Protein AF-A0A959Y9D6-F1 (afdb_monomer)

Mean predicted aligned error: 8.36 Å

Nearest PDB structures (foldseek):
  2kcv-assembly1_A  TM=8.429E-01  e=7.246E-02  Salinibacter ruber DSM 13855
  2kat-assembly1_A  TM=8.311E-01  e=1.346E-01  Bordetella parapertussis
  8uos-assembly2_B  TM=8.104E-01  e=3.133E-01  synthetic construct
  8glv-assembly1_Lf  TM=9.221E-01  e=9.663E-01  Chlamydomonas reinhardtii
  4wne-assembly1_A  TM=9.743E-01  e=1.795E+00  Homo sapiens

pLDDT: mean 75.0, std 15.57, range [44.31, 89.88]

Foldseek 3Di:
DPDCVVVCVVDLPCLVVLQVQLVVCVVVVNLVRSLVSLVVSLVSCVVVVNPPSNVSSVVSNVVSVVVVPDD

Structure (mmCIF, N/CA/C/O backbone):
data_AF-A0A959Y9D6-F1
#
_entry.id   AF-A0A959Y9D6-F1
#
loop_
_atom_site.group_PDB
_atom_site.id
_atom_site.type_symbol
_atom_site.label_atom_id
_atom_site.label_alt_id
_atom_site.label_comp_id
_atom_site.label_asym_id
_atom_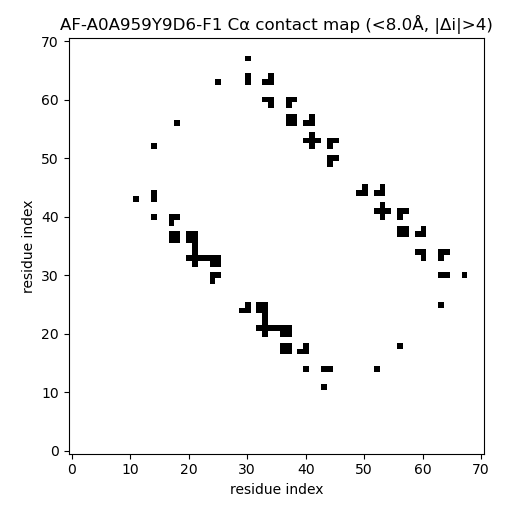site.label_entity_id
_atom_site.label_seq_id
_atom_site.pdbx_PDB_ins_code
_atom_site.Cartn_x
_atom_site.Cartn_y
_atom_site.Cartn_z
_atom_site.occupancy
_atom_site.B_iso_or_equiv
_atom_site.auth_seq_id
_atom_site.auth_comp_id
_atom_site.auth_asym_id
_atom_site.auth_atom_id
_atom_site.pdbx_PDB_model_num
ATOM 1 N N . MET A 1 1 ? -20.031 -12.645 -7.030 1.00 44.31 1 MET A N 1
ATOM 2 C CA . MET A 1 1 ? -18.989 -11.722 -6.540 1.00 44.31 1 MET A CA 1
ATOM 3 C C . MET A 1 1 ? -17.823 -11.824 -7.503 1.00 44.31 1 MET A C 1
ATOM 5 O O . MET A 1 1 ? -17.252 -12.900 -7.607 1.00 44.31 1 MET A O 1
ATOM 9 N N . MET A 1 2 ? -17.565 -10.776 -8.282 1.00 44.59 2 MET A N 1
ATOM 10 C CA . MET A 1 2 ? -16.424 -10.726 -9.202 1.00 44.59 2 MET A CA 1
ATOM 11 C C . MET A 1 2 ? -15.158 -10.557 -8.352 1.00 44.59 2 MET A C 1
ATOM 13 O O . MET A 1 2 ? -15.077 -9.590 -7.595 1.00 44.59 2 MET A O 1
ATOM 17 N N . HIS A 1 3 ? -14.247 -11.533 -8.390 1.00 47.78 3 HIS A N 1
ATOM 18 C CA . HIS A 1 3 ? -12.985 -11.481 -7.653 1.00 47.78 3 HIS A CA 1
ATOM 19 C C . HIS A 1 3 ? -12.064 -10.514 -8.390 1.00 47.78 3 HIS A C 1
ATOM 21 O O . HIS A 1 3 ? -11.655 -10.761 -9.518 1.00 47.78 3 HIS A O 1
ATOM 27 N N . LEU A 1 4 ? -11.784 -9.369 -7.772 1.00 53.06 4 LEU A N 1
ATOM 28 C CA . LEU A 1 4 ? -10.915 -8.345 -8.352 1.00 53.06 4 LEU A CA 1
ATOM 29 C C . LEU A 1 4 ? -9.466 -8.845 -8.532 1.00 53.06 4 LEU A C 1
ATOM 31 O O . LEU A 1 4 ? -8.721 -8.295 -9.336 1.00 53.06 4 LEU A O 1
ATOM 35 N N . GLU A 1 5 ? -9.113 -9.929 -7.838 1.00 51.97 5 GLU A N 1
ATOM 36 C CA . GLU A 1 5 ? -7.889 -10.720 -8.007 1.00 51.97 5 GLU A CA 1
ATOM 37 C C . GLU A 1 5 ? -7.714 -11.207 -9.458 1.00 51.97 5 GLU A C 1
ATOM 39 O O . GLU A 1 5 ? -6.612 -11.139 -10.007 1.00 51.97 5 GLU A O 1
ATOM 44 N N . ASP A 1 6 ? -8.807 -11.580 -10.133 1.00 51.41 6 ASP A N 1
ATOM 45 C CA . ASP A 1 6 ? -8.768 -12.014 -11.535 1.00 51.41 6 ASP A CA 1
ATOM 46 C C . ASP A 1 6 ? -8.430 -10.844 -12.476 1.00 51.41 6 ASP A C 1
ATOM 48 O O . ASP A 1 6 ? -7.708 -11.014 -13.457 1.00 51.41 6 ASP A O 1
ATOM 52 N N . LEU A 1 7 ? -8.876 -9.624 -12.147 1.00 52.66 7 LEU A N 1
ATOM 53 C CA . LEU A 1 7 ? -8.622 -8.425 -12.957 1.00 52.66 7 LEU A CA 1
ATOM 54 C C . LEU A 1 7 ? -7.152 -7.974 -12.893 1.00 52.66 7 LEU A C 1
ATOM 56 O O . LEU A 1 7 ? -6.636 -7.389 -13.842 1.00 52.66 7 LEU A O 1
ATOM 60 N N . LEU A 1 8 ? -6.476 -8.249 -11.775 1.00 52.91 8 LEU A N 1
ATOM 61 C CA . LEU A 1 8 ? -5.055 -7.942 -11.576 1.00 52.91 8 LEU A CA 1
ATOM 62 C C . LEU A 1 8 ? -4.149 -8.978 -12.255 1.00 52.91 8 LEU A C 1
ATOM 64 O O . LEU A 1 8 ? -3.011 -8.667 -12.603 1.00 52.91 8 LEU A O 1
ATOM 68 N N . THR A 1 9 ? -4.666 -10.187 -12.482 1.00 52.06 9 THR A N 1
ATOM 69 C CA . THR A 1 9 ? -3.938 -11.275 -13.145 1.00 52.06 9 THR A CA 1
ATOM 70 C C . THR A 1 9 ? -3.875 -11.077 -14.665 1.00 52.06 9 THR A C 1
ATOM 72 O O . THR A 1 9 ? -2.854 -11.389 -15.275 1.00 52.06 9 THR A O 1
ATOM 75 N N . ASP A 1 10 ? -4.923 -10.504 -15.270 1.00 51.28 10 ASP A N 1
ATOM 76 C CA . ASP A 1 10 ? -5.011 -10.298 -16.727 1.00 51.28 10 ASP A CA 1
ATOM 77 C C . ASP A 1 10 ? -4.263 -9.044 -17.231 1.00 51.28 10 ASP A C 1
ATOM 79 O O . ASP A 1 10 ? -3.893 -8.979 -18.403 1.00 51.28 10 ASP A O 1
ATOM 83 N N . HIS A 1 11 ? -3.981 -8.063 -16.360 1.00 47.38 11 HIS A N 1
ATOM 84 C CA . HIS A 1 11 ? -3.312 -6.805 -16.730 1.00 47.38 11 HIS A CA 1
ATOM 85 C C . HIS A 1 11 ? -2.164 -6.430 -15.767 1.00 47.38 11 HIS A C 1
ATOM 87 O O . HIS A 1 11 ? -2.321 -5.565 -14.898 1.00 47.38 11 HIS A O 1
ATOM 93 N N . PRO A 1 12 ? -0.958 -7.008 -15.944 1.00 53.00 12 PRO A N 1
ATOM 94 C CA . PRO A 1 12 ? 0.225 -6.769 -15.103 1.00 53.00 12 PRO A CA 1
ATOM 95 C C . PRO A 1 12 ? 0.881 -5.384 -15.298 1.00 53.00 12 PRO A C 1
ATOM 97 O O . PRO A 1 12 ? 2.028 -5.168 -14.899 1.00 53.00 12 PRO A O 1
ATOM 100 N N . GLU A 1 13 ? 0.186 -4.427 -15.912 1.00 55.47 13 GLU A N 1
ATOM 101 C CA . GLU A 1 13 ? 0.731 -3.127 -16.321 1.00 55.47 13 GLU A CA 1
ATOM 102 C C . GLU A 1 13 ? 0.344 -1.946 -15.421 1.00 55.47 13 GLU A C 1
ATOM 104 O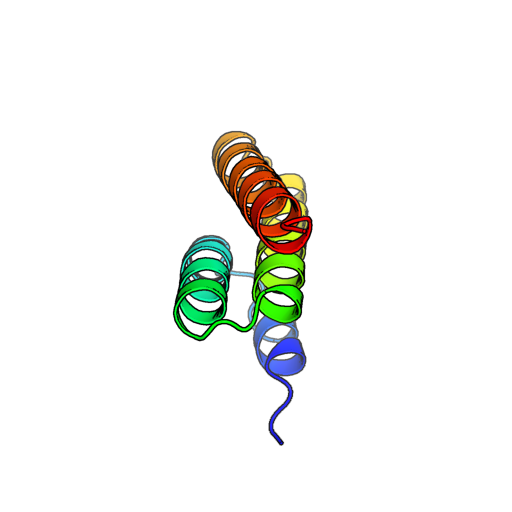 O . GLU A 1 13 ? 0.799 -0.828 -15.651 1.00 55.47 13 GLU A O 1
ATOM 109 N N . HIS A 1 14 ? -0.392 -2.169 -14.328 1.00 54.75 14 HIS A N 1
ATOM 110 C CA . HIS A 1 14 ? -0.855 -1.063 -13.486 1.00 54.75 14 HIS A CA 1
ATOM 111 C C . HIS A 1 14 ? -0.453 -1.163 -12.002 1.00 54.75 14 HIS A C 1
ATOM 113 O O . HIS A 1 14 ? -1.291 -1.286 -11.108 1.00 54.75 14 HIS A O 1
ATOM 119 N N . VAL A 1 15 ? 0.842 -0.983 -11.721 1.00 54.38 15 VAL A N 1
ATOM 120 C CA . VAL A 1 15 ? 1.344 -0.648 -10.368 1.00 54.38 15 VAL A CA 1
ATOM 121 C C . VAL A 1 15 ? 0.635 0.578 -9.754 1.00 54.38 15 VAL A C 1
ATOM 123 O O . VAL A 1 15 ? 0.283 0.510 -8.575 1.00 54.38 15 VAL A O 1
ATOM 126 N N . PRO A 1 16 ? 0.315 1.663 -10.501 1.00 59.97 16 PRO A N 1
ATOM 127 C CA . PRO A 1 16 ? -0.416 2.804 -9.936 1.00 59.97 16 PRO A CA 1
ATOM 12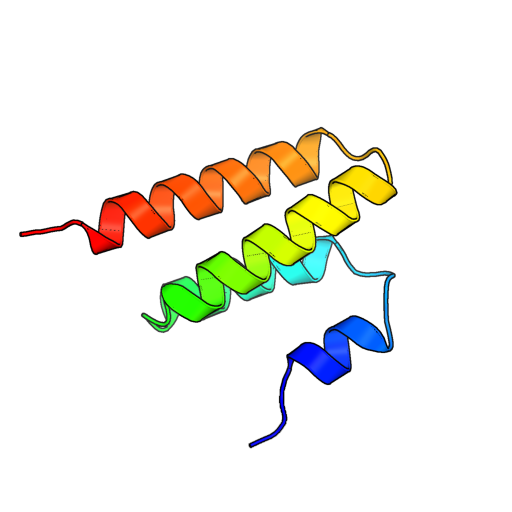8 C C . PRO A 1 16 ? -1.820 2.437 -9.442 1.00 59.97 16 PRO A C 1
ATOM 130 O O . PRO A 1 16 ? -2.317 3.024 -8.480 1.00 59.97 16 PRO A O 1
ATOM 133 N N . SER A 1 17 ? -2.449 1.441 -10.070 1.00 69.62 17 SER A N 1
ATOM 134 C CA . SER A 1 17 ? -3.796 1.013 -9.702 1.00 69.62 17 SER A CA 1
ATOM 135 C C . SER A 1 17 ? -3.826 0.314 -8.352 1.00 69.62 17 SER A C 1
ATOM 137 O O . SER A 1 17 ? -4.814 0.457 -7.649 1.00 69.62 17 SER A O 1
ATOM 139 N N . HIS A 1 18 ? -2.753 -0.361 -7.932 1.00 75.81 18 HIS A N 1
ATOM 140 C CA . HIS A 1 18 ? -2.731 -1.070 -6.648 1.00 75.81 18 HIS A CA 1
ATOM 141 C C . HIS A 1 18 ? -2.676 -0.108 -5.455 1.00 75.81 18 HIS A C 1
ATOM 143 O O . HIS A 1 18 ? -3.353 -0.333 -4.455 1.00 75.81 18 HIS A O 1
ATOM 149 N N . HIS A 1 19 ? -1.942 1.004 -5.580 1.00 78.25 19 HIS A N 1
ATOM 150 C CA . HIS A 1 19 ? -1.910 2.048 -4.552 1.00 78.25 19 HIS A CA 1
ATOM 151 C C . HIS A 1 19 ? -3.277 2.721 -4.393 1.00 78.25 19 HIS A C 1
ATOM 153 O O . HIS A 1 19 ? -3.802 2.831 -3.286 1.00 78.25 19 HIS A O 1
ATOM 159 N N . GLN A 1 20 ? -3.895 3.126 -5.508 1.00 82.38 20 GLN A N 1
ATOM 160 C CA . GLN A 1 20 ? -5.231 3.720 -5.466 1.00 82.38 20 GLN A CA 1
ATOM 161 C C . GLN A 1 20 ? -6.281 2.727 -4.963 1.00 82.38 20 GLN A C 1
ATOM 163 O O . GLN A 1 20 ? -7.161 3.109 -4.198 1.00 82.38 20 GLN A O 1
ATOM 168 N N . LEU A 1 21 ? -6.168 1.454 -5.342 1.00 81.44 21 LEU A N 1
ATOM 169 C CA . LEU A 1 21 ? -7.072 0.403 -4.895 1.00 81.44 21 LEU A CA 1
ATOM 170 C C . LEU A 1 21 ? -6.975 0.173 -3.384 1.00 81.44 21 LEU A C 1
ATOM 172 O O . LEU A 1 21 ? -8.004 0.106 -2.716 1.00 81.44 21 LEU A O 1
ATOM 176 N 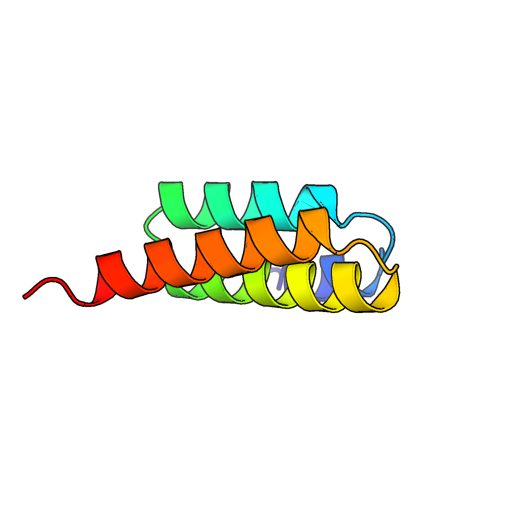N . ALA A 1 22 ? -5.758 0.119 -2.841 1.00 85.62 22 ALA A N 1
ATOM 177 C CA . ALA A 1 22 ? -5.538 0.003 -1.406 1.00 85.62 22 ALA A CA 1
ATOM 178 C C . ALA A 1 22 ? -6.150 1.188 -0.641 1.00 85.62 22 ALA A C 1
ATOM 180 O O . ALA A 1 22 ? -6.867 0.983 0.335 1.00 85.62 22 ALA A O 1
ATOM 181 N N . LEU A 1 23 ? -5.973 2.419 -1.135 1.00 85.31 23 LEU A N 1
ATOM 182 C CA . LEU A 1 23 ? -6.608 3.608 -0.556 1.00 85.31 23 LEU A CA 1
ATOM 183 C C . LEU A 1 23 ? -8.140 3.564 -0.637 1.00 85.31 23 LEU A C 1
ATOM 185 O O . LEU A 1 23 ? -8.817 3.941 0.318 1.00 85.31 23 LEU A O 1
ATOM 189 N N . MET A 1 24 ? -8.705 3.091 -1.752 1.00 85.88 24 MET A N 1
ATOM 190 C CA . MET A 1 24 ? -10.155 2.932 -1.876 1.00 85.88 24 MET A CA 1
ATOM 191 C C . MET A 1 24 ? -10.686 1.911 -0.871 1.00 85.88 24 MET A C 1
ATOM 193 O O . MET A 1 24 ? -11.662 2.200 -0.182 1.00 85.88 24 MET A O 1
ATOM 197 N N . TYR A 1 25 ? -10.036 0.754 -0.734 1.00 86.00 25 TYR A N 1
ATOM 198 C CA . TYR A 1 25 ? -10.428 -0.241 0.261 1.00 86.00 25 TYR A CA 1
ATOM 199 C C . TYR A 1 25 ? -10.306 0.290 1.691 1.00 86.00 25 TYR A C 1
ATOM 201 O O . TYR A 1 25 ? -11.249 0.125 2.465 1.00 86.00 25 TYR A O 1
ATOM 209 N N . ALA A 1 26 ? -9.233 1.017 2.006 1.00 84.31 26 ALA A N 1
ATOM 210 C CA . ALA A 1 26 ? -9.059 1.665 3.301 1.00 84.31 26 ALA A CA 1
ATOM 211 C C . ALA A 1 26 ? -10.191 2.663 3.594 1.00 84.31 26 ALA A C 1
ATOM 213 O O . ALA A 1 26 ? -10.822 2.600 4.645 1.00 84.31 26 ALA A O 1
ATOM 214 N N . SER A 1 27 ? -10.541 3.518 2.625 1.00 85.19 27 SER A N 1
ATOM 215 C CA . SER A 1 27 ? -11.646 4.481 2.776 1.00 85.1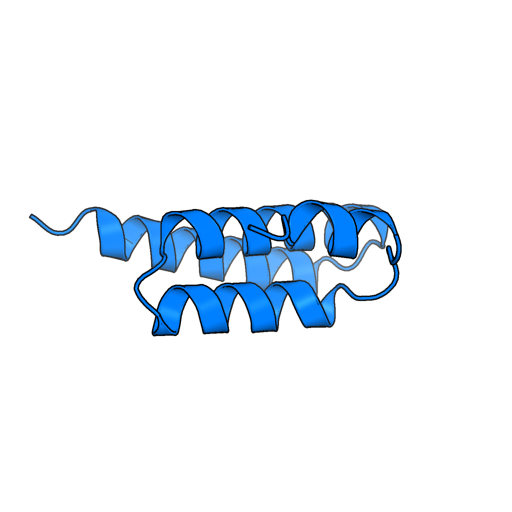9 27 SER A CA 1
ATOM 216 C C . SER A 1 27 ? -13.024 3.828 2.940 1.00 85.19 27 SER A C 1
ATOM 218 O O . SER A 1 27 ? -13.939 4.437 3.491 1.00 85.19 27 SER A O 1
ATOM 220 N N . LEU A 1 28 ? -13.178 2.585 2.476 1.00 86.06 28 LEU A N 1
ATOM 221 C CA . LEU A 1 28 ? -14.387 1.779 2.644 1.00 86.06 28 LEU A CA 1
ATOM 222 C C . LEU A 1 28 ? -14.389 0.983 3.963 1.00 86.06 28 LEU A C 1
ATOM 224 O O . LEU A 1 28 ? -15.328 0.223 4.195 1.00 86.06 28 LEU A O 1
ATOM 228 N N . GLY A 1 29 ? -13.354 1.119 4.802 1.00 85.94 29 GLY A N 1
ATOM 229 C CA . GLY A 1 29 ? -13.167 0.342 6.033 1.00 85.94 29 GLY A CA 1
ATOM 230 C C . GLY A 1 29 ? -12.790 -1.123 5.790 1.00 85.94 29 GLY A C 1
ATOM 231 O O . GLY A 1 29 ? -12.840 -1.943 6.700 1.00 85.94 29 GLY A O 1
ATOM 232 N N . ARG A 1 30 ? -12.428 -1.474 4.553 1.00 86.94 30 ARG A N 1
ATOM 233 C CA . ARG A 1 30 ? -12.033 -2.825 4.137 1.00 86.94 30 ARG A CA 1
ATOM 234 C C . ARG A 1 30 ? -10.524 -2.981 4.286 1.00 86.94 30 ARG A C 1
ATOM 236 O O . ARG A 1 30 ? -9.799 -3.106 3.301 1.00 86.94 30 ARG A O 1
ATOM 243 N N . ILE A 1 31 ? -10.057 -2.896 5.530 1.00 86.94 31 ILE A N 1
ATOM 244 C CA . ILE A 1 31 ? -8.631 -2.942 5.878 1.00 86.94 31 ILE A CA 1
ATOM 245 C C . ILE A 1 31 ? -7.936 -4.220 5.371 1.00 86.94 31 ILE A C 1
ATOM 247 O O . ILE A 1 31 ? -6.873 -4.092 4.757 1.00 86.94 31 ILE A O 1
ATOM 251 N N . PRO A 1 32 ? -8.521 -5.431 5.495 1.00 85.06 32 PRO A N 1
ATOM 252 C CA . PRO A 1 32 ? -7.884 -6.651 4.997 1.00 85.06 32 PRO A CA 1
ATOM 253 C C . PRO A 1 32 ? -7.621 -6.596 3.486 1.00 85.06 32 PRO A C 1
ATOM 255 O O . PRO A 1 32 ? -6.517 -6.882 3.025 1.00 85.06 32 PRO A O 1
ATOM 258 N N . GLU A 1 33 ? -8.607 -6.160 2.701 1.00 84.50 33 GLU A N 1
ATOM 259 C CA . GLU A 1 33 ? -8.478 -6.037 1.247 1.00 84.50 33 GLU A CA 1
ATOM 260 C C . GLU A 1 33 ? -7.538 -4.899 0.830 1.00 84.50 33 GLU A C 1
ATOM 262 O O . GLU A 1 33 ? -6.843 -5.013 -0.182 1.00 84.50 33 GLU A O 1
ATOM 267 N N . ALA A 1 34 ? -7.474 -3.819 1.614 1.00 86.94 34 ALA A N 1
ATOM 268 C CA . ALA A 1 34 ? -6.529 -2.728 1.400 1.00 86.94 34 ALA A CA 1
ATOM 269 C C . ALA A 1 34 ? -5.079 -3.200 1.554 1.00 86.94 34 ALA A C 1
ATOM 271 O O . ALA A 1 34 ? -4.228 -2.902 0.711 1.00 86.94 34 ALA A O 1
ATOM 272 N N . VAL A 1 35 ? -4.817 -3.987 2.599 1.00 88.31 35 VAL A N 1
ATOM 273 C CA . VAL A 1 35 ? -3.507 -4.578 2.873 1.00 88.31 35 VAL A CA 1
ATOM 274 C C . VAL A 1 35 ? -3.095 -5.539 1.757 1.00 88.31 35 VAL A C 1
ATOM 276 O O . VAL A 1 35 ? -1.968 -5.453 1.266 1.00 88.31 35 VAL A O 1
ATOM 279 N N . GLU A 1 36 ? -3.990 -6.420 1.310 1.00 86.62 36 GLU A N 1
ATOM 280 C CA . GLU A 1 36 ? -3.680 -7.365 0.230 1.00 86.62 36 GLU A CA 1
ATOM 281 C C . GLU A 1 36 ? -3.424 -6.657 -1.110 1.00 86.62 36 GLU A C 1
ATOM 283 O O . GLU A 1 36 ? -2.437 -6.956 -1.789 1.00 86.62 36 GLU A O 1
ATOM 288 N N . ALA A 1 37 ? -4.219 -5.636 -1.451 1.00 86.06 37 ALA A N 1
ATOM 289 C CA . ALA A 1 37 ? -3.987 -4.809 -2.637 1.00 86.06 37 ALA A CA 1
ATOM 290 C C . ALA A 1 37 ? -2.620 -4.103 -2.595 1.00 86.06 37 ALA A C 1
ATOM 292 O O . ALA A 1 37 ? -1.886 -4.088 -3.590 1.00 86.06 37 ALA A O 1
ATOM 293 N N . ALA A 1 38 ? -2.246 -3.550 -1.438 1.00 88.00 38 ALA A N 1
ATOM 294 C CA . ALA A 1 38 ? -0.973 -2.861 -1.276 1.00 88.00 38 ALA A CA 1
ATOM 295 C C . ALA A 1 38 ? 0.227 -3.824 -1.334 1.00 88.00 38 ALA A C 1
ATOM 297 O O . ALA A 1 38 ? 1.225 -3.527 -1.998 1.00 88.00 38 ALA A O 1
ATOM 298 N N . LYS A 1 39 ? 0.124 -5.013 -0.724 1.00 88.00 39 LYS A N 1
ATOM 299 C CA . LYS A 1 39 ? 1.148 -6.071 -0.815 1.00 88.00 39 LYS A CA 1
ATOM 300 C C . LYS A 1 39 ? 1.351 -6.554 -2.250 1.00 88.00 39 LYS A C 1
ATOM 302 O O . LYS A 1 39 ? 2.498 -6.682 -2.686 1.00 88.00 39 LYS A O 1
ATOM 307 N N . ALA A 1 40 ? 0.266 -6.785 -2.991 1.00 85.69 40 ALA A N 1
ATOM 308 C CA . ALA A 1 40 ? 0.331 -7.184 -4.395 1.00 85.69 40 ALA A CA 1
ATOM 309 C C . ALA A 1 40 ? 1.059 -6.124 -5.241 1.00 85.69 40 ALA A C 1
ATOM 311 O O . ALA A 1 40 ? 1.982 -6.448 -5.994 1.00 85.69 40 ALA A O 1
ATOM 312 N N . GLY A 1 41 ? 0.746 -4.842 -5.029 1.00 85.94 41 GLY A N 1
ATOM 313 C CA . GLY A 1 41 ? 1.432 -3.749 -5.716 1.00 85.94 41 GLY A CA 1
ATOM 314 C C . GLY A 1 41 ? 2.914 -3.661 -5.343 1.00 85.94 41 GLY A C 1
ATOM 315 O O . GLY A 1 41 ? 3.756 -3.409 -6.203 1.00 85.94 41 GLY A O 1
ATOM 316 N N . ALA A 1 42 ? 3.263 -3.906 -4.074 1.00 86.56 42 ALA A N 1
ATOM 317 C CA . ALA A 1 42 ? 4.648 -3.874 -3.606 1.00 86.56 42 ALA A CA 1
ATOM 318 C C . ALA A 1 42 ? 5.488 -4.994 -4.242 1.00 86.56 42 ALA A C 1
ATOM 320 O O . ALA A 1 42 ? 6.665 -4.788 -4.558 1.00 86.56 42 ALA A O 1
ATOM 321 N N . LEU A 1 43 ? 4.884 -6.167 -4.463 1.00 85.06 4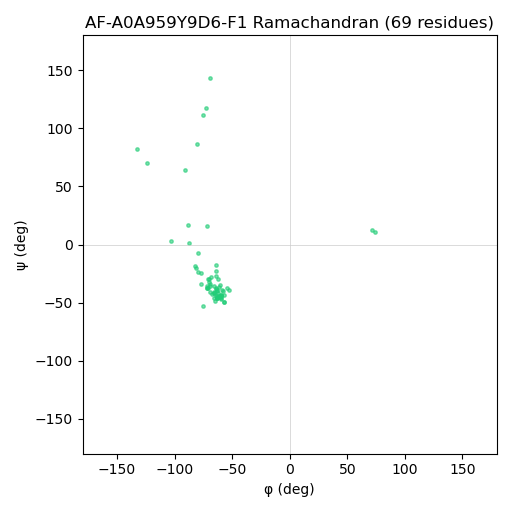3 LEU A N 1
ATOM 322 C CA . LEU A 1 43 ? 5.508 -7.276 -5.181 1.00 85.06 43 LEU A CA 1
ATOM 323 C C . LEU A 1 43 ? 5.718 -6.934 -6.661 1.00 85.06 43 LEU A C 1
ATOM 325 O O . LEU A 1 43 ? 6.794 -7.177 -7.203 1.00 85.06 43 LEU A O 1
ATOM 329 N N . GLN A 1 44 ? 4.736 -6.314 -7.309 1.00 82.31 44 GLN A N 1
ATOM 330 C CA . GLN A 1 44 ? 4.862 -5.894 -8.704 1.00 82.31 44 GLN A CA 1
ATOM 331 C C . GLN A 1 44 ? 5.920 -4.794 -8.876 1.00 82.31 44 GLN A C 1
ATOM 333 O O . GLN A 1 44 ? 6.755 -4.870 -9.776 1.00 82.31 44 GLN A O 1
ATOM 338 N N . ALA A 1 45 ? 5.960 -3.821 -7.964 1.00 85.00 45 ALA A N 1
ATOM 339 C CA . ALA A 1 45 ? 6.994 -2.793 -7.920 1.00 85.00 45 ALA A CA 1
ATOM 340 C C . ALA A 1 45 ? 8.397 -3.400 -7.715 1.00 85.00 45 ALA A C 1
ATOM 342 O O . ALA A 1 45 ? 9.366 -2.940 -8.318 1.00 85.00 45 ALA A O 1
ATOM 343 N N . LEU A 1 46 ? 8.516 -4.486 -6.937 1.00 83.31 46 LEU A N 1
ATOM 344 C CA . LEU A 1 46 ? 9.763 -5.248 -6.818 1.00 83.31 46 LEU A CA 1
ATOM 345 C C . LEU A 1 46 ? 10.183 -5.870 -8.159 1.00 83.31 46 LEU A C 1
ATOM 347 O O . LEU A 1 46 ? 11.348 -5.754 -8.532 1.00 83.31 46 LEU A O 1
ATOM 351 N N . VAL A 1 47 ? 9.247 -6.493 -8.885 1.00 82.94 47 VAL A N 1
ATOM 352 C CA . VAL A 1 47 ? 9.502 -7.102 -10.205 1.00 82.94 47 VAL A CA 1
ATOM 353 C C . VAL A 1 47 ? 9.916 -6.050 -11.237 1.00 82.94 47 VAL A C 1
ATOM 355 O O . VAL A 1 47 ? 10.821 -6.288 -12.032 1.00 82.94 47 VAL A O 1
ATOM 358 N N . GLN A 1 48 ? 9.302 -4.868 -11.199 1.00 80.88 48 GLN A N 1
ATOM 359 C CA . GLN A 1 48 ? 9.615 -3.753 -12.099 1.00 80.88 48 GLN A CA 1
ATOM 360 C C . GLN A 1 48 ? 10.866 -2.958 -11.680 1.00 80.88 48 GLN A C 1
ATOM 362 O O . GLN A 1 48 ? 11.320 -2.085 -12.417 1.00 80.88 48 GLN A O 1
ATOM 367 N N . GLY A 1 49 ? 11.442 -3.247 -10.507 1.00 84.50 49 GLY A N 1
ATOM 368 C CA . GLY A 1 49 ? 12.584 -2.513 -9.957 1.00 84.50 49 GLY A CA 1
ATOM 369 C C . GLY A 1 49 ? 12.238 -1.120 -9.414 1.00 84.50 49 GLY A C 1
ATOM 370 O O . GLY A 1 49 ? 13.147 -0.356 -9.072 1.00 84.50 49 GLY A O 1
ATOM 371 N N . ASP A 1 50 ? 10.951 -0.789 -9.289 1.00 83.69 50 ASP A N 1
ATOM 372 C CA . ASP A 1 50 ? 10.478 0.470 -8.722 1.00 83.69 50 ASP A CA 1
ATOM 373 C C . ASP A 1 50 ? 10.509 0.417 -7.189 1.00 83.69 50 ASP A C 1
ATOM 375 O O . ASP A 1 50 ? 9.543 0.098 -6.490 1.00 83.69 50 ASP A O 1
ATOM 379 N N . ARG A 1 51 ? 11.678 0.749 -6.640 1.00 85.56 51 ARG A N 1
ATOM 380 C CA . ARG A 1 51 ? 11.881 0.788 -5.188 1.00 85.56 51 ARG A CA 1
ATOM 381 C C . ARG A 1 51 ? 11.033 1.851 -4.492 1.00 85.56 51 ARG A C 1
ATOM 383 O O . ARG A 1 51 ? 10.759 1.679 -3.306 1.00 85.56 51 ARG A O 1
ATOM 390 N N . LYS A 1 52 ? 10.657 2.930 -5.186 1.00 84.50 52 LYS A N 1
ATOM 391 C CA . LYS A 1 52 ? 9.894 4.030 -4.590 1.00 84.50 52 LYS A CA 1
ATOM 392 C C . LYS A 1 52 ? 8.444 3.604 -4.400 1.00 84.50 52 LYS A C 1
ATOM 394 O O . LYS A 1 52 ? 7.970 3.625 -3.270 1.00 84.50 52 LYS A O 1
ATOM 399 N N . ALA A 1 53 ? 7.803 3.113 -5.461 1.00 82.75 53 ALA A N 1
ATOM 400 C CA . ALA A 1 53 ? 6.439 2.595 -5.382 1.00 82.75 53 ALA A CA 1
ATOM 401 C C . ALA A 1 53 ? 6.329 1.458 -4.356 1.00 82.75 53 ALA A C 1
ATOM 403 O O . ALA A 1 53 ? 5.397 1.414 -3.556 1.00 82.75 53 ALA A O 1
ATOM 404 N N . ARG A 1 54 ? 7.334 0.573 -4.305 1.00 86.69 54 ARG A N 1
ATOM 405 C CA . ARG A 1 54 ? 7.398 -0.484 -3.289 1.00 86.69 54 ARG A CA 1
ATOM 406 C C . ARG A 1 54 ? 7.430 0.072 -1.863 1.00 86.69 54 ARG A C 1
ATOM 408 O O . ARG A 1 54 ? 6.761 -0.481 -0.998 1.00 86.69 54 ARG A O 1
ATOM 415 N N . ALA A 1 55 ? 8.233 1.102 -1.599 1.00 88.25 55 ALA A N 1
ATOM 416 C CA . ALA A 1 55 ? 8.339 1.687 -0.264 1.00 88.25 55 ALA A CA 1
ATOM 417 C C . ALA A 1 55 ? 7.023 2.350 0.166 1.00 88.25 55 ALA A C 1
ATOM 419 O O . ALA A 1 55 ? 6.543 2.060 1.256 1.00 88.25 55 ALA A O 1
ATOM 420 N N . GLU A 1 56 ? 6.410 3.140 -0.720 1.00 87.56 56 GLU A N 1
ATOM 421 C CA . GLU A 1 56 ? 5.122 3.805 -0.467 1.00 87.56 56 GLU A CA 1
ATOM 422 C C . GLU A 1 56 ? 4.004 2.794 -0.161 1.00 87.56 56 GLU A C 1
ATOM 424 O O . GLU A 1 56 ? 3.184 3.007 0.728 1.00 87.56 56 GLU A O 1
ATOM 429 N N . LEU A 1 57 ? 3.985 1.656 -0.860 1.00 88.44 57 LEU A N 1
ATOM 430 C CA . LEU A 1 57 ? 2.999 0.599 -0.628 1.00 88.44 57 LEU A CA 1
ATOM 431 C C . LEU A 1 57 ? 3.222 -0.150 0.689 1.00 88.44 57 LEU A C 1
ATOM 433 O O . LEU A 1 57 ? 2.257 -0.495 1.362 1.00 88.44 57 LEU A O 1
ATOM 437 N N . LEU A 1 58 ? 4.475 -0.396 1.074 1.00 88.94 58 LEU A N 1
ATOM 438 C CA . LEU A 1 58 ? 4.784 -1.035 2.356 1.00 88.94 58 LEU A CA 1
ATOM 439 C C . LEU A 1 58 ? 4.479 -0.118 3.544 1.00 88.94 58 LEU A C 1
ATOM 441 O O . LEU A 1 58 ? 4.021 -0.601 4.574 1.00 88.94 58 LEU A O 1
ATOM 445 N N . GLU A 1 59 ? 4.705 1.186 3.394 1.00 89.88 59 GLU A N 1
ATOM 446 C CA . GLU A 1 59 ? 4.329 2.186 4.395 1.00 89.88 59 GLU A CA 1
ATOM 447 C C . GLU A 1 59 ? 2.806 2.268 4.549 1.00 89.88 59 GLU A C 1
ATOM 449 O O . GLU A 1 59 ? 2.304 2.285 5.670 1.00 89.88 59 GLU A O 1
ATOM 454 N N . LEU A 1 60 ? 2.067 2.205 3.434 1.00 86.94 60 LEU A N 1
ATOM 455 C CA . LEU A 1 60 ? 0.608 2.119 3.461 1.00 86.94 60 LEU A CA 1
ATOM 456 C C . LEU A 1 60 ? 0.128 0.861 4.197 1.00 86.94 60 LEU A C 1
ATOM 458 O O . LEU A 1 60 ? -0.762 0.960 5.032 1.00 86.94 60 LEU A O 1
ATOM 462 N N . VAL A 1 61 ? 0.724 -0.309 3.929 1.00 88.38 61 VAL A N 1
ATOM 463 C CA . VAL A 1 61 ? 0.395 -1.543 4.665 1.00 88.38 61 VAL A CA 1
ATOM 464 C C . VAL A 1 61 ? 0.620 -1.353 6.158 1.00 88.38 61 VAL A C 1
ATOM 466 O O . VAL A 1 61 ? -0.286 -1.655 6.922 1.00 88.38 61 VAL A O 1
ATOM 469 N N . ALA A 1 62 ? 1.787 -0.839 6.559 1.00 88.00 62 ALA A N 1
ATOM 470 C CA . ALA A 1 62 ? 2.122 -0.638 7.965 1.00 88.00 62 ALA A CA 1
ATOM 471 C C . ALA A 1 62 ? 1.087 0.252 8.669 1.00 88.00 62 ALA A C 1
ATOM 473 O O . ALA A 1 62 ? 0.534 -0.167 9.681 1.00 88.00 62 ALA A O 1
ATOM 474 N N . GLY A 1 63 ? 0.747 1.402 8.074 1.00 87.50 63 GLY A N 1
ATOM 475 C CA . GLY A 1 63 ? -0.267 2.306 8.624 1.00 87.50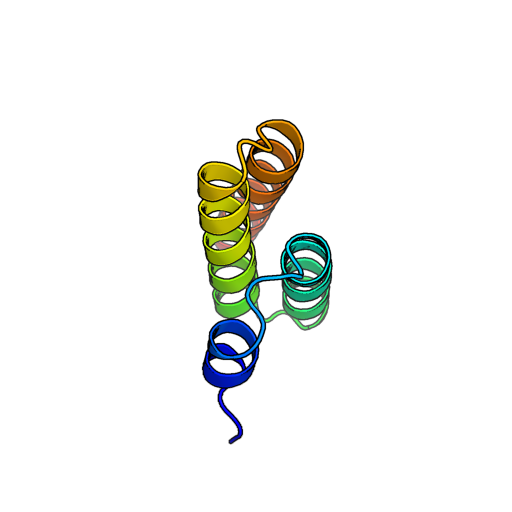 63 GLY A CA 1
ATOM 476 C C . GLY A 1 63 ? -1.657 1.674 8.730 1.00 87.50 63 GLY A C 1
ATOM 477 O O . GLY A 1 63 ? -2.357 1.909 9.705 1.00 87.50 63 GLY A O 1
ATOM 478 N N . LEU A 1 64 ? -2.040 0.827 7.771 1.00 84.06 64 LEU A N 1
ATOM 479 C CA . LEU A 1 64 ? -3.327 0.126 7.798 1.00 84.06 64 LEU A CA 1
ATOM 480 C C . LEU A 1 64 ? -3.387 -0.978 8.862 1.00 84.06 64 LEU A C 1
ATOM 482 O O . LEU A 1 64 ? -4.433 -1.162 9.474 1.00 84.06 64 LEU A O 1
ATOM 486 N N . THR A 1 65 ? -2.293 -1.709 9.097 1.00 80.19 65 THR A N 1
ATOM 487 C CA . THR A 1 65 ? -2.223 -2.695 10.194 1.00 80.19 65 THR A CA 1
ATOM 488 C C . THR A 1 65 ? -2.150 -2.043 11.570 1.00 80.19 65 THR A C 1
ATOM 490 O O . THR A 1 65 ? -2.754 -2.562 12.500 1.00 80.19 65 THR A O 1
ATOM 493 N N . ASP A 1 66 ? -1.468 -0.902 11.701 1.00 75.12 66 ASP A N 1
ATOM 494 C CA . ASP A 1 66 ? -1.394 -0.175 12.973 1.00 75.12 66 ASP A CA 1
ATOM 495 C C . ASP A 1 66 ? -2.756 0.440 13.364 1.00 75.12 66 ASP A C 1
ATOM 497 O O . ASP A 1 66 ? -3.041 0.601 14.550 1.00 75.12 66 ASP A O 1
ATOM 501 N N . GLU A 1 67 ? -3.618 0.764 12.389 1.00 61.12 67 GLU A N 1
ATOM 502 C CA . GLU A 1 67 ? -4.995 1.224 12.638 1.00 61.12 67 GLU A CA 1
ATOM 503 C C . GLU A 1 67 ? -5.970 0.090 13.018 1.00 61.12 67 GLU A C 1
ATOM 505 O O . GLU A 1 67 ? -6.963 0.359 13.695 1.00 61.12 67 GLU A O 1
ATOM 510 N N . ASP A 1 68 ? -5.693 -1.163 12.635 1.00 55.66 68 ASP A N 1
ATOM 511 C CA . ASP A 1 68 ? -6.521 -2.342 12.969 1.00 55.66 68 ASP A CA 1
ATOM 512 C C . ASP A 1 68 ? -6.225 -2.895 14.382 1.00 55.66 68 ASP A C 1
ATOM 514 O O . ASP A 1 68 ? -7.058 -3.583 14.966 1.00 55.66 68 ASP A O 1
ATOM 518 N N . ASP A 1 69 ? -5.072 -2.540 14.968 1.00 49.53 69 ASP A N 1
ATOM 519 C CA . ASP A 1 69 ? -4.641 -2.920 16.329 1.00 49.53 69 ASP A CA 1
ATOM 520 C C . ASP A 1 69 ? -5.118 -1.932 17.433 1.00 49.53 69 ASP A C 1
ATOM 522 O O . ASP A 1 69 ? -4.610 -1.921 18.561 1.00 49.53 69 AS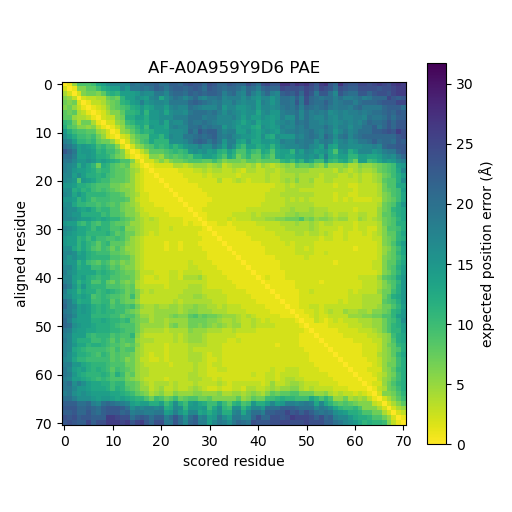P A O 1
ATOM 526 N N . GLY A 1 70 ? -6.111 -1.083 17.137 1.00 44.69 70 GLY A N 1
ATOM 527 C CA . GLY A 1 70 ? -6.792 -0.243 18.134 1.00 44.69 70 GLY A CA 1
ATOM 528 C C . GLY A 1 70 ? -7.659 -1.065 19.116 1.00 44.69 70 GLY A C 1
ATOM 529 O O . GLY A 1 70 ? -8.272 -2.040 18.695 1.00 44.69 70 GLY A O 1
ATOM 530 N N . PRO A 1 71 ? -7.722 -0.685 20.412 1.00 49.06 71 PRO A N 1
ATOM 531 C CA . PRO A 1 71 ? -8.121 -1.540 21.546 1.00 49.06 71 PRO A CA 1
ATOM 532 C C . PRO A 1 71 ? -9.574 -2.039 21.567 1.00 49.06 71 PRO A C 1
ATOM 534 O O . PRO A 1 71 ? -10.472 -1.312 21.082 1.00 49.06 71 PRO A O 1
#

Secondary structure (DSSP, 8-state):
---HHHHHHH-TT-HHHHHHHHHHHHHTT-HHHHHHHHHHHHHHHHHHT-HHHHHHHHHHHHHHHHHHT--

Solvent-accessible surface area (backbone atoms only — not comparable to full-atom values): 3906 Å² total; per-residue (Å²): 131,88,62,66,69,60,62,54,68,77,49,87,83,49,58,71,53,20,55,54,46,14,52,51,26,44,77,70,69,37,48,71,61,12,38,52,33,13,51,54,24,24,53,50,18,56,75,72,64,37,65,63,62,21,49,56,23,50,51,51,34,50,56,51,54,62,63,69,69,61,134

Radius of gyration: 11.98 Å; Cα contacts (8 Å, |Δi|>4): 62; chains: 1; bounding box: 32×16×38 Å

Sequence (71 aa):
MMHLEDLLTDHPEHVPSHHQLALMYASLG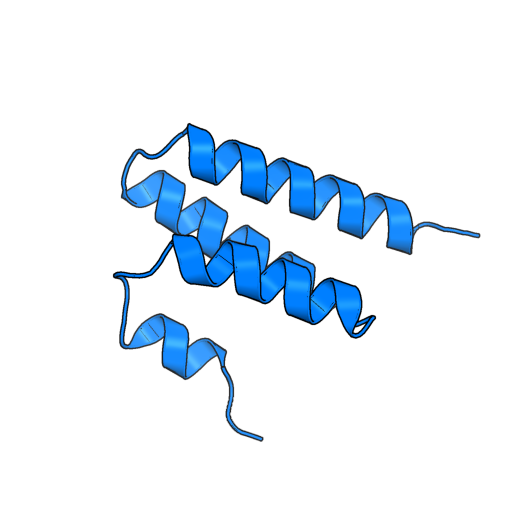RIPEAVEAAKAGALQALVQGDRKARAELLELVAGLTDEDDGP